Protein AF-A0A417HPE2-F1 (afdb_monomer)

Solvent-accessible surface area (backbone atoms only — not comparable to full-atom values): 5050 Å² total; per-residue (Å²): 137,88,88,81,92,78,52,76,77,40,70,47,73,52,87,92,59,32,40,43,31,36,40,70,54,91,97,40,85,42,77,49,77,48,60,54,90,93,56,89,87,72,56,68,87,60,46,54,76,81,40,79,80,54,69,73,56,54,58,47,56,54,51,54,50,53,52,51,53,52,53,54,54,57,69,70,75,113

Foldseek 3Di:
DDDDDDDAQDWDDDPPFWIWHFHDDPPDTDIDIGGDPVDDDDDPVGCVVPDPDDPVVVVVVVVVVVVVVVVVVVVVVD

Mean predicted aligned error: 5.58 Å

Structure (mmCIF, N/CA/C/O backbone):
data_AF-A0A417HPE2-F1
#
_entry.id   AF-A0A417HPE2-F1
#
loop_
_atom_site.group_PDB
_atom_site.id
_atom_site.type_symbol
_atom_site.label_atom_id
_atom_site.label_alt_id
_atom_site.label_comp_id
_atom_site.label_asym_id
_atom_site.label_entity_id
_atom_site.label_seq_id
_atom_site.pdbx_PDB_ins_code
_atom_site.Cartn_x
_atom_site.Cartn_y
_atom_site.Cartn_z
_atom_site.occupancy
_atom_site.B_iso_or_equiv
_atom_site.auth_seq_id
_atom_site.auth_comp_id
_atom_site.auth_asym_id
_atom_site.auth_atom_id
_atom_site.pdbx_PDB_model_num
ATOM 1 N N . MET A 1 1 ? -5.525 -1.195 -12.914 1.00 86.19 1 MET A N 1
ATOM 2 C CA . MET A 1 1 ? -4.530 -0.733 -11.924 1.00 86.19 1 MET A CA 1
ATOM 3 C C . MET A 1 1 ? -4.404 0.770 -12.062 1.00 86.19 1 MET A C 1
ATOM 5 O O . MET A 1 1 ? -4.225 1.228 -13.185 1.00 86.19 1 MET A O 1
ATOM 9 N N . LEU A 1 2 ? -4.532 1.502 -10.959 1.00 92.25 2 LEU A N 1
ATOM 10 C CA . LEU A 1 2 ? -4.257 2.935 -10.881 1.00 92.25 2 LEU A CA 1
ATOM 11 C C . LEU A 1 2 ? -2.857 3.115 -10.283 1.00 92.25 2 LEU A C 1
ATOM 13 O O . LEU A 1 2 ? -2.513 2.417 -9.332 1.00 92.25 2 LEU A O 1
ATOM 17 N N . THR A 1 3 ? -2.047 4.009 -10.845 1.00 91.38 3 THR A N 1
ATOM 18 C CA . THR A 1 3 ? -0.690 4.292 -10.359 1.00 91.38 3 THR A CA 1
ATOM 19 C C . THR A 1 3 ? -0.606 5.761 -9.989 1.00 91.38 3 THR A C 1
ATOM 21 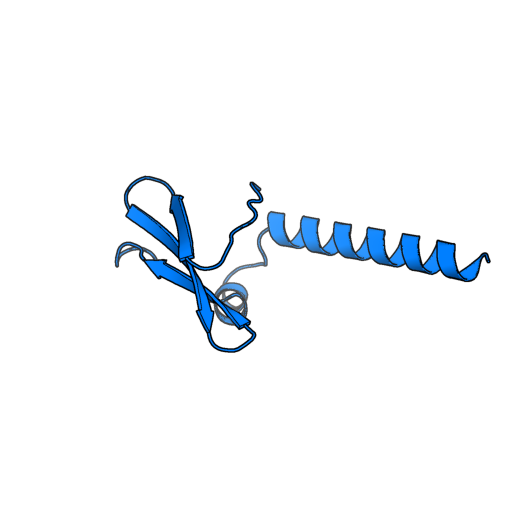O O . THR A 1 3 ? -0.916 6.618 -10.813 1.00 91.38 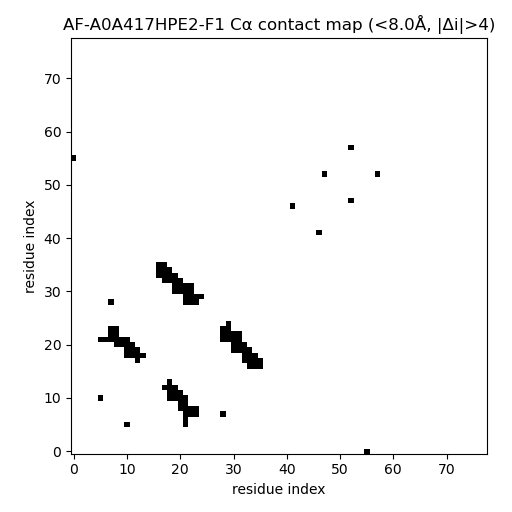3 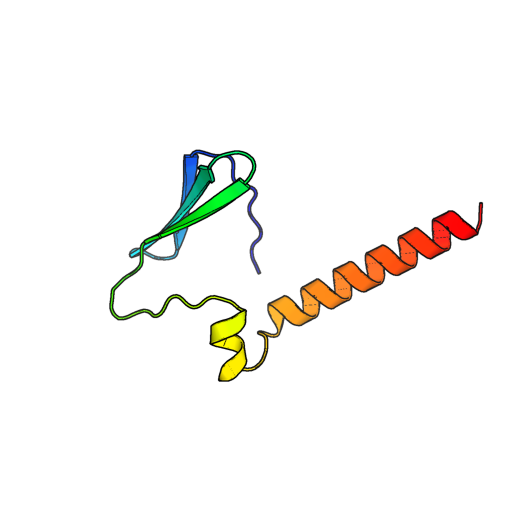THR A O 1
ATOM 24 N N . LEU A 1 4 ? -0.190 6.037 -8.756 1.00 93.12 4 LEU A N 1
ATOM 25 C CA . LEU A 1 4 ? -0.055 7.379 -8.203 1.00 93.12 4 LEU A CA 1
ATOM 26 C C . LEU A 1 4 ? 1.373 7.547 -7.683 1.00 93.12 4 LEU A C 1
ATOM 28 O O . LEU A 1 4 ? 1.925 6.626 -7.082 1.00 93.12 4 LEU A O 1
ATOM 32 N N . GLY A 1 5 ? 1.976 8.706 -7.938 1.00 92.12 5 GLY A N 1
ATOM 33 C CA . GLY A 1 5 ? 3.224 9.097 -7.287 1.00 92.12 5 GLY A CA 1
ATOM 34 C C . GLY A 1 5 ? 2.907 9.751 -5.947 1.00 92.12 5 GLY A C 1
ATOM 35 O O . GLY A 1 5 ? 2.065 10.641 -5.911 1.00 92.12 5 GLY A O 1
ATOM 36 N N . LEU A 1 6 ? 3.572 9.313 -4.878 1.00 91.56 6 LEU A N 1
ATOM 37 C CA . LEU A 1 6 ? 3.449 9.896 -3.542 1.00 91.56 6 LEU A CA 1
ATOM 38 C C . LEU A 1 6 ? 4.782 10.482 -3.089 1.00 91.56 6 LEU A C 1
ATOM 40 O O . LEU A 1 6 ? 5.839 9.880 -3.293 1.00 91.56 6 LEU A O 1
ATOM 44 N N . ARG A 1 7 ? 4.720 11.639 -2.435 1.00 90.88 7 ARG A N 1
ATOM 45 C CA . ARG A 1 7 ? 5.821 12.217 -1.661 1.00 90.88 7 ARG A CA 1
ATOM 46 C C . ARG A 1 7 ? 5.704 11.807 -0.195 1.00 90.88 7 ARG A C 1
ATOM 48 O O . ARG A 1 7 ? 4.632 11.441 0.282 1.00 90.88 7 ARG A O 1
ATOM 55 N N . SER A 1 8 ? 6.814 11.887 0.537 1.00 90.75 8 SER A N 1
ATOM 56 C CA . SER A 1 8 ? 6.802 11.648 1.984 1.00 90.75 8 SER A CA 1
ATOM 57 C C . SER A 1 8 ? 5.791 12.572 2.670 1.00 90.75 8 SER A C 1
ATOM 59 O O . SER A 1 8 ? 5.801 13.782 2.443 1.00 90.75 8 SER A O 1
ATOM 61 N N . GLY A 1 9 ? 4.918 11.994 3.494 1.00 90.81 9 GLY A N 1
ATOM 62 C CA . GLY A 1 9 ? 3.852 12.706 4.197 1.00 90.81 9 GLY A CA 1
ATOM 63 C C . GLY A 1 9 ? 2.503 12.723 3.475 1.00 90.81 9 GLY A C 1
ATOM 64 O O . GLY A 1 9 ? 1.494 12.965 4.137 1.00 90.81 9 GLY A O 1
ATOM 65 N N . GLU A 1 10 ? 2.453 12.416 2.176 1.00 96.12 10 GLU A N 1
ATOM 66 C CA . GLU A 1 10 ? 1.196 12.291 1.429 1.00 96.12 10 GLU A CA 1
ATOM 67 C C . GLU A 1 10 ? 0.487 10.963 1.739 1.00 96.12 10 GLU A C 1
ATOM 69 O O . GLU A 1 10 ? 1.111 9.961 2.111 1.00 96.12 10 GLU A O 1
ATOM 74 N N . TYR A 1 11 ? -0.839 10.956 1.589 1.00 96.62 11 TYR A N 1
ATOM 75 C CA . TYR A 1 11 ? -1.676 9.785 1.828 1.00 96.62 11 TYR A CA 1
ATOM 76 C C . TYR A 1 11 ? -2.757 9.620 0.755 1.00 96.62 11 TYR A C 1
ATOM 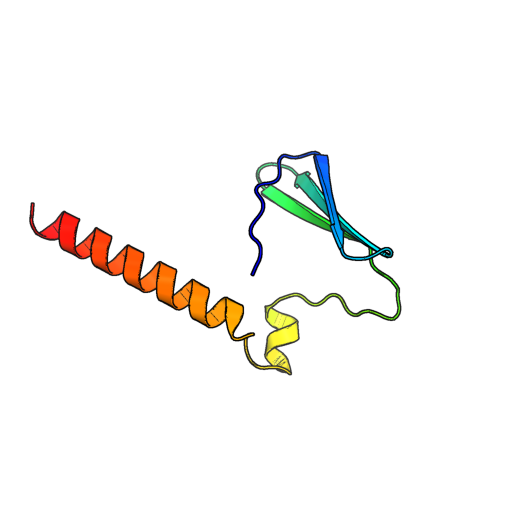78 O O . TYR A 1 11 ? -3.126 10.568 0.064 1.00 96.62 11 TYR A O 1
ATOM 86 N N . ILE A 1 12 ? -3.256 8.393 0.627 1.00 97.06 12 ILE A N 1
ATOM 87 C CA . ILE A 1 12 ? -4.351 7.986 -0.254 1.00 97.06 12 ILE A CA 1
ATOM 88 C C . ILE A 1 12 ? -5.442 7.383 0.621 1.00 97.06 12 ILE A C 1
ATOM 90 O O . ILE A 1 12 ? -5.145 6.615 1.535 1.00 97.06 12 ILE A O 1
ATOM 94 N N . VAL A 1 13 ? -6.696 7.693 0.306 1.00 96.25 13 VAL A N 1
ATOM 95 C CA . VAL A 1 13 ? -7.867 7.045 0.901 1.00 96.25 13 VAL A CA 1
ATOM 96 C C . VAL A 1 13 ? -8.524 6.160 -0.158 1.00 96.25 13 VAL A C 1
ATOM 98 O O . VAL A 1 13 ? -8.698 6.588 -1.300 1.00 96.25 13 VAL A O 1
ATOM 101 N N . ILE A 1 14 ? -8.846 4.916 0.198 1.00 96.25 14 ILE A N 1
ATOM 102 C CA . ILE A 1 14 ? -9.559 3.961 -0.658 1.00 96.25 14 ILE A CA 1
ATOM 103 C C . ILE A 1 14 ? -10.907 3.659 -0.000 1.00 96.25 14 ILE A C 1
ATOM 105 O O . ILE A 1 14 ? -10.951 3.136 1.112 1.00 96.25 14 ILE A O 1
ATOM 109 N N . GLY A 1 15 ? -12.002 3.981 -0.694 1.00 94.56 15 GLY A N 1
ATOM 110 C CA . GLY A 1 15 ? -13.335 3.951 -0.088 1.00 94.56 15 GLY A CA 1
ATOM 111 C C . GLY A 1 15 ? -13.423 4.957 1.061 1.00 94.56 15 GLY A C 1
ATOM 112 O O . GLY A 1 15 ? -12.950 6.081 0.914 1.00 94.56 15 GLY A O 1
ATOM 113 N N . ASP A 1 16 ? -13.962 4.520 2.201 1.00 91.94 16 ASP A N 1
ATOM 114 C CA . ASP A 1 16 ? -14.207 5.385 3.367 1.00 91.94 16 ASP A CA 1
ATOM 115 C C . ASP A 1 16 ? -13.364 5.010 4.600 1.00 91.94 16 ASP A C 1
ATOM 117 O O . ASP A 1 16 ? -13.426 5.679 5.629 1.00 91.94 16 ASP A O 1
ATOM 121 N N . ASN A 1 17 ? -12.603 3.914 4.533 1.00 94.69 17 ASN A N 1
ATOM 122 C CA . ASN A 1 17 ? -12.039 3.264 5.720 1.00 94.69 17 ASN A CA 1
ATOM 123 C C . ASN A 1 17 ? -10.622 2.699 5.545 1.00 94.69 17 ASN A C 1
ATOM 125 O O . ASN A 1 17 ? -10.082 2.149 6.502 1.00 94.69 17 ASN A O 1
ATOM 129 N N . ILE A 1 18 ? -10.009 2.831 4.365 1.00 97.25 18 ILE A N 1
ATOM 130 C CA . ILE A 1 18 ? -8.620 2.419 4.137 1.00 97.25 18 ILE A CA 1
ATOM 131 C C . ILE A 1 18 ? -7.783 3.658 3.851 1.00 97.25 18 ILE A C 1
ATOM 133 O O . ILE A 1 18 ? -8.044 4.380 2.889 1.00 97.25 18 ILE A O 1
ATOM 137 N N . VAL A 1 19 ? -6.742 3.875 4.6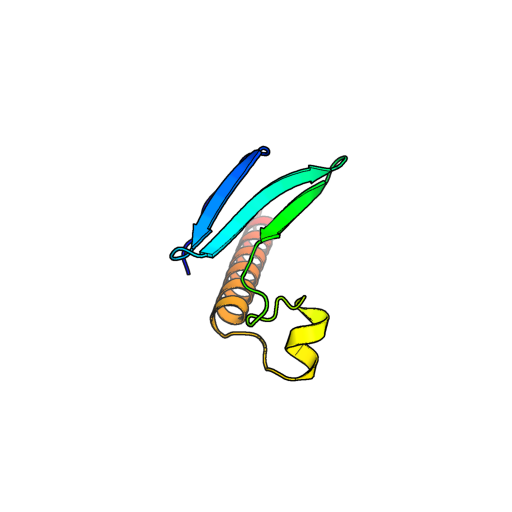49 1.00 96.81 19 VAL A N 1
ATOM 138 C CA . VAL A 1 19 ? -5.796 4.980 4.487 1.00 96.81 19 VAL A CA 1
ATOM 139 C C . VAL A 1 19 ? -4.393 4.416 4.301 1.00 96.81 19 VAL A C 1
ATOM 141 O O . VAL A 1 19 ? -3.918 3.616 5.102 1.00 96.81 19 VAL A O 1
ATOM 144 N N . ILE A 1 20 ? -3.711 4.840 3.240 1.00 96.94 20 ILE A N 1
ATOM 145 C CA . ILE A 1 20 ? -2.321 4.476 2.955 1.00 96.94 20 ILE A CA 1
ATOM 146 C C . ILE A 1 20 ? -1.486 5.749 2.976 1.00 96.94 20 ILE A C 1
ATOM 148 O O . ILE A 1 20 ? -1.729 6.651 2.181 1.00 96.94 20 ILE A O 1
ATOM 152 N N . LYS A 1 21 ? -0.480 5.821 3.844 1.00 96.12 21 LYS A N 1
ATOM 153 C CA . LYS A 1 21 ? 0.419 6.972 3.973 1.00 96.12 21 LYS A CA 1
ATOM 154 C C . LYS A 1 21 ? 1.846 6.596 3.601 1.00 96.12 21 LYS A C 1
ATOM 156 O O . LYS A 1 21 ? 2.385 5.615 4.112 1.00 96.12 21 LYS A O 1
ATOM 161 N N . ALA A 1 22 ? 2.472 7.408 2.753 1.00 95.75 22 ALA A N 1
ATOM 162 C CA . ALA A 1 22 ? 3.896 7.298 2.472 1.00 95.75 22 ALA A CA 1
ATOM 163 C C . ALA A 1 22 ? 4.693 7.934 3.617 1.00 95.75 22 ALA A C 1
ATOM 165 O O . ALA A 1 22 ? 4.548 9.123 3.918 1.00 95.75 22 ALA A O 1
ATOM 166 N N . VAL A 1 23 ? 5.541 7.138 4.261 1.00 95.25 23 VAL A N 1
ATOM 167 C CA . VAL A 1 23 ? 6.382 7.565 5.380 1.00 95.25 23 VAL A CA 1
ATOM 168 C C . VAL A 1 23 ? 7.836 7.344 5.000 1.00 95.25 23 VAL A C 1
ATOM 170 O O . VAL A 1 23 ? 8.220 6.246 4.615 1.00 95.25 23 VAL A O 1
ATOM 173 N N . GLN A 1 24 ? 8.659 8.381 5.106 1.00 92.06 24 GLN A N 1
ATOM 174 C CA . GLN A 1 24 ? 10.103 8.227 4.981 1.00 92.06 24 GLN A CA 1
ATOM 175 C C . GLN A 1 24 ? 10.672 7.784 6.331 1.00 92.06 24 GLN A C 1
ATOM 177 O O . GLN A 1 24 ? 10.516 8.494 7.324 1.00 92.06 24 GLN A O 1
ATOM 182 N N . VAL A 1 25 ? 11.341 6.634 6.354 1.00 92.75 25 VAL A N 1
ATOM 183 C CA . VAL A 1 25 ? 12.121 6.168 7.506 1.00 92.75 25 VAL A CA 1
ATOM 184 C C . VAL A 1 25 ? 13.522 5.861 6.999 1.00 92.75 25 VAL A C 1
ATOM 186 O O . VAL A 1 25 ? 13.697 5.051 6.086 1.00 92.75 25 VAL A O 1
ATOM 189 N N . ASP A 1 26 ? 14.510 6.567 7.542 1.00 89.75 26 ASP A N 1
ATOM 190 C CA . ASP A 1 26 ? 15.881 6.591 7.030 1.00 89.75 26 ASP A CA 1
ATOM 191 C C . ASP A 1 26 ? 15.911 6.913 5.521 1.00 89.75 26 ASP A C 1
ATOM 193 O O . ASP A 1 26 ? 15.339 7.906 5.061 1.00 89.75 26 ASP A O 1
ATOM 197 N N . ASN A 1 27 ? 16.529 6.039 4.724 1.00 90.50 27 ASN A N 1
ATOM 198 C CA . ASN A 1 27 ? 16.610 6.145 3.268 1.00 90.50 27 ASN A CA 1
ATOM 199 C C . ASN A 1 27 ? 15.571 5.270 2.547 1.00 90.50 27 ASN A C 1
ATOM 201 O O . ASN A 1 27 ? 15.714 5.006 1.352 1.00 90.50 27 ASN A O 1
ATOM 205 N N . GLN A 1 28 ? 14.536 4.799 3.247 1.00 88.19 28 GLN A N 1
ATOM 206 C CA . GLN A 1 28 ? 13.499 3.944 2.680 1.00 88.19 28 GLN A CA 1
ATOM 207 C C . GLN A 1 28 ? 12.122 4.604 2.753 1.00 88.19 28 GLN A C 1
ATOM 209 O O . GLN A 1 28 ? 11.730 5.190 3.762 1.00 88.19 28 GLN A O 1
ATOM 214 N N . VAL A 1 29 ? 11.364 4.462 1.667 1.00 88.94 29 VAL A N 1
ATOM 215 C CA . VAL A 1 29 ? 9.940 4.796 1.657 1.00 88.94 29 VAL A CA 1
ATOM 216 C C . VAL A 1 29 ? 9.181 3.600 2.219 1.00 88.94 29 VAL A C 1
ATOM 218 O O . VAL A 1 29 ? 9.235 2.501 1.667 1.00 88.94 29 VAL A O 1
ATOM 221 N N . GLN A 1 30 ? 8.479 3.823 3.319 1.00 92.44 30 GLN A N 1
ATOM 222 C CA . GLN A 1 30 ? 7.584 2.871 3.956 1.00 92.44 30 GLN A CA 1
ATOM 223 C C . GLN A 1 30 ? 6.126 3.261 3.696 1.00 92.44 30 GLN A C 1
ATOM 225 O O . GLN A 1 30 ? 5.803 4.421 3.434 1.00 92.44 30 GLN A O 1
ATOM 230 N N . LEU A 1 31 ? 5.237 2.274 3.773 1.00 94.44 31 LEU A N 1
ATOM 231 C CA . LEU A 1 31 ? 3.796 2.472 3.667 1.00 94.44 31 LEU A CA 1
ATOM 232 C C . LEU A 1 31 ? 3.167 2.174 5.026 1.00 94.44 31 LEU A C 1
ATOM 234 O O . LEU A 1 31 ? 3.224 1.039 5.495 1.00 94.44 31 LEU A O 1
ATOM 238 N N . ALA A 1 32 ? 2.568 3.185 5.647 1.00 95.44 32 ALA A N 1
ATOM 239 C CA . ALA A 1 32 ? 1.683 2.991 6.787 1.00 95.44 32 ALA A CA 1
ATOM 240 C C . ALA A 1 32 ? 0.266 2.748 6.258 1.00 95.44 32 ALA A C 1
ATOM 242 O O . ALA A 1 32 ? -0.237 3.549 5.471 1.00 95.44 32 ALA A O 1
ATOM 243 N N . ILE A 1 33 ? -0.352 1.637 6.655 1.00 96.94 33 ILE A N 1
ATOM 244 C CA . ILE A 1 33 ? -1.681 1.233 6.187 1.00 96.94 33 ILE A CA 1
ATOM 245 C C . ILE A 1 33 ? -2.603 1.149 7.399 1.00 96.94 33 ILE A C 1
ATOM 247 O O . ILE A 1 33 ? -2.348 0.372 8.318 1.00 96.94 33 ILE A O 1
ATOM 251 N N . GLU A 1 34 ? -3.667 1.939 7.384 1.00 96.56 34 GLU A N 1
ATOM 252 C CA . GLU A 1 34 ? -4.773 1.866 8.331 1.00 96.56 34 GLU A CA 1
ATOM 253 C C . GLU A 1 34 ? -5.986 1.293 7.601 1.00 96.56 34 GLU A C 1
ATOM 255 O O . GLU A 1 34 ? -6.367 1.781 6.538 1.00 96.56 34 GLU A O 1
ATOM 260 N N . ALA A 1 35 ? -6.552 0.217 8.140 1.00 97.31 35 ALA A N 1
ATOM 261 C CA . ALA A 1 35 ? -7.720 -0.453 7.586 1.00 97.31 35 ALA A CA 1
ATOM 262 C C . ALA A 1 35 ? -8.563 -1.069 8.719 1.00 97.31 35 ALA A C 1
ATOM 264 O O . ALA A 1 35 ? -8.059 -1.254 9.834 1.00 97.31 35 ALA A O 1
ATOM 265 N N . PRO A 1 36 ? -9.834 -1.415 8.456 1.00 96.69 36 PRO A N 1
ATOM 266 C CA . PRO A 1 36 ? -10.694 -2.102 9.414 1.00 96.69 36 PRO A CA 1
ATOM 267 C C . PRO A 1 36 ? -10.129 -3.453 9.873 1.00 96.69 36 PRO A C 1
ATOM 269 O O . PRO A 1 36 ? -9.412 -4.128 9.137 1.00 96.69 36 PRO A O 1
ATOM 272 N N . ARG A 1 37 ? -10.489 -3.884 11.090 1.00 94.81 37 ARG A N 1
ATOM 273 C CA . ARG A 1 37 ? -9.973 -5.131 11.695 1.00 94.81 37 ARG A CA 1
ATOM 274 C C . ARG A 1 37 ? -10.473 -6.410 11.024 1.00 94.81 37 ARG A C 1
ATOM 276 O O . ARG A 1 37 ? -9.840 -7.451 11.159 1.00 94.81 37 ARG A O 1
ATOM 283 N N . ASP A 1 38 ? -11.612 -6.342 10.354 1.00 95.50 38 ASP A N 1
ATOM 284 C CA . ASP A 1 38 ? -12.205 -7.417 9.560 1.00 95.50 38 ASP A CA 1
ATOM 285 C C . ASP A 1 38 ? -11.516 -7.602 8.196 1.00 95.50 38 ASP A C 1
ATOM 287 O O . ASP A 1 38 ? -11.798 -8.571 7.493 1.00 95.50 38 ASP A O 1
ATOM 291 N N . MET A 1 39 ? -10.570 -6.725 7.839 1.00 94.44 39 MET A N 1
ATOM 292 C CA . MET A 1 39 ? -9.783 -6.813 6.613 1.00 94.44 39 MET A CA 1
ATOM 293 C C . MET A 1 39 ? -8.335 -7.233 6.902 1.00 94.44 39 MET A C 1
ATOM 295 O O . MET A 1 39 ? -7.603 -6.573 7.636 1.00 94.44 39 MET A O 1
ATOM 299 N N . ALA A 1 40 ? -7.887 -8.324 6.276 1.00 94.19 40 ALA A N 1
ATOM 300 C CA . ALA A 1 40 ? -6.511 -8.793 6.405 1.00 94.19 40 ALA A CA 1
ATOM 301 C C . ALA A 1 40 ? -5.544 -7.981 5.525 1.00 94.19 40 ALA A C 1
ATOM 303 O O . ALA A 1 40 ? -5.768 -7.815 4.327 1.00 94.19 40 ALA A O 1
ATOM 304 N N . ILE A 1 41 ? -4.421 -7.546 6.105 1.00 95.75 41 ILE A N 1
ATOM 305 C CA . ILE A 1 41 ? -3.301 -6.926 5.384 1.00 95.75 41 ILE A CA 1
ATOM 306 C C . ILE A 1 41 ? -2.141 -7.922 5.379 1.00 95.75 41 ILE A C 1
ATOM 308 O O . ILE A 1 41 ? -1.561 -8.216 6.423 1.00 95.75 41 ILE A O 1
ATOM 312 N N . LEU A 1 42 ? -1.799 -8.451 4.204 1.00 96.25 42 LEU A N 1
ATOM 313 C CA . LEU A 1 42 ? -0.777 -9.488 4.048 1.00 96.25 42 LEU A CA 1
ATOM 314 C C . LEU A 1 42 ? 0.384 -8.985 3.186 1.00 96.25 42 LEU A C 1
ATOM 316 O O . LEU A 1 42 ? 0.177 -8.314 2.176 1.00 96.25 42 LEU A O 1
ATOM 320 N N . ARG A 1 43 ? 1.620 -9.338 3.563 1.00 95.50 43 ARG A N 1
ATOM 321 C CA . ARG A 1 43 ? 2.786 -9.164 2.680 1.00 95.50 43 ARG A CA 1
ATOM 322 C C . ARG A 1 43 ? 2.724 -10.195 1.554 1.00 95.50 43 ARG A C 1
ATOM 324 O O . ARG A 1 43 ? 2.227 -11.296 1.774 1.00 95.50 43 ARG A O 1
ATOM 331 N N . GLU A 1 44 ? 3.308 -9.864 0.403 1.00 95.88 44 GLU A N 1
ATOM 332 C CA . GLU A 1 44 ? 3.447 -10.751 -0.769 1.00 95.88 44 GLU A CA 1
ATOM 333 C C . GLU A 1 44 ? 3.820 -12.184 -0.368 1.00 95.88 44 GLU A C 1
ATOM 335 O O . GLU A 1 44 ? 3.043 -13.108 -0.583 1.00 95.88 44 GLU A O 1
ATOM 340 N N . ALA A 1 45 ? 4.938 -12.342 0.349 1.00 96.44 45 ALA A N 1
ATOM 341 C CA . ALA A 1 45 ? 5.459 -13.645 0.762 1.00 96.44 45 ALA A CA 1
ATOM 342 C C . ALA A 1 45 ? 4.511 -14.472 1.651 1.00 96.44 45 ALA A C 1
ATOM 344 O O . ALA A 1 45 ? 4.730 -15.669 1.802 1.00 96.44 45 ALA A O 1
ATOM 345 N N . VAL A 1 46 ? 3.502 -13.855 2.278 1.00 97.19 46 VAL A N 1
ATOM 346 C CA . VAL A 1 46 ? 2.475 -14.547 3.076 1.00 97.19 46 VAL A CA 1
ATOM 347 C C . VAL A 1 46 ? 1.241 -14.839 2.225 1.00 97.19 46 VAL A C 1
ATOM 349 O O . VAL A 1 46 ? 0.715 -15.948 2.271 1.00 97.19 46 VAL A O 1
ATOM 352 N N . TYR A 1 47 ? 0.794 -13.870 1.423 1.00 96.81 47 TYR A N 1
ATOM 353 C CA . TYR A 1 47 ? -0.357 -14.036 0.532 1.00 96.81 47 TYR A CA 1
ATOM 354 C C . TYR A 1 47 ? -0.135 -15.183 -0.465 1.00 96.81 47 TYR A C 1
ATOM 356 O O . TYR A 1 47 ? -0.994 -16.054 -0.616 1.00 96.81 47 TYR A O 1
ATOM 364 N N . GLU A 1 48 ? 1.057 -15.243 -1.062 1.00 96.69 48 GLU A N 1
ATOM 365 C CA . GLU A 1 48 ? 1.401 -16.224 -2.097 1.00 96.69 48 GLU A CA 1
ATOM 366 C C . GLU A 1 48 ? 1.546 -17.667 -1.590 1.00 96.69 48 GLU A C 1
ATOM 368 O O . GLU A 1 48 ? 1.622 -18.604 -2.380 1.00 96.69 48 GLU A O 1
ATOM 373 N N . GLN A 1 49 ? 1.531 -17.887 -0.272 1.00 97.19 49 GLN A N 1
ATOM 374 C CA . GLN A 1 49 ? 1.520 -19.244 0.291 1.00 97.19 49 GLN A CA 1
ATOM 375 C C . GLN A 1 49 ? 0.167 -19.938 0.108 1.00 97.19 49 GLN A C 1
ATOM 377 O O . GLN A 1 49 ? 0.092 -21.163 0.124 1.00 97.19 49 GLN A O 1
ATOM 382 N N . THR A 1 50 ? -0.908 -19.158 -0.024 1.00 97.19 50 THR A N 1
ATOM 383 C CA . THR A 1 50 ? -2.292 -19.662 -0.067 1.00 97.19 50 THR A CA 1
ATOM 384 C C . THR A 1 50 ? -3.040 -19.250 -1.329 1.00 97.19 50 THR A C 1
ATOM 386 O O . THR A 1 50 ? -4.054 -19.859 -1.662 1.00 97.19 50 THR A O 1
ATOM 389 N N . HIS A 1 51 ? -2.541 -18.243 -2.044 1.00 96.06 51 HIS A N 1
ATOM 390 C CA . HIS A 1 51 ? -3.169 -17.680 -3.231 1.00 96.06 51 HIS A CA 1
ATOM 391 C C . HIS A 1 51 ? -2.138 -17.523 -4.354 1.00 96.06 51 HIS A C 1
ATOM 393 O O . HIS A 1 51 ? -0.963 -17.300 -4.077 1.00 96.06 51 HIS A O 1
ATOM 399 N N . PRO A 1 52 ? -2.542 -17.603 -5.631 1.00 95.94 52 PRO A N 1
ATOM 400 C CA . PRO A 1 52 ? -1.648 -17.265 -6.730 1.00 95.94 52 PRO A CA 1
ATOM 401 C C . PRO A 1 52 ? -1.354 -15.759 -6.761 1.00 95.94 52 PRO A C 1
ATOM 403 O O . PRO A 1 52 ? -2.168 -14.940 -6.324 1.00 95.94 52 PRO A O 1
ATOM 406 N N . THR A 1 53 ? -0.219 -15.385 -7.354 1.00 94.75 53 THR A N 1
ATOM 407 C 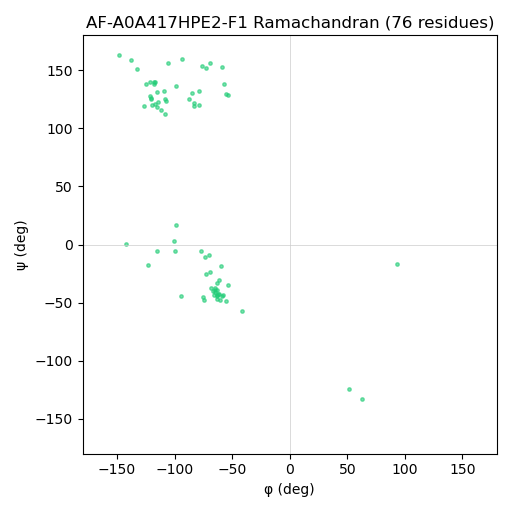CA . THR A 1 53 ? 0.109 -13.984 -7.636 1.00 94.75 53 THR A CA 1
ATOM 408 C C . THR A 1 53 ? -1.027 -13.324 -8.437 1.00 94.75 53 THR A C 1
ATOM 410 O O . THR A 1 53 ? -1.426 -13.856 -9.479 1.00 94.75 53 THR A O 1
ATOM 413 N N . PRO A 1 54 ? -1.552 -12.158 -8.013 1.00 95.81 54 PRO A N 1
ATOM 414 C CA . PRO A 1 54 ? -2.633 -11.484 -8.727 1.00 95.81 54 PRO A CA 1
ATOM 415 C C . PRO A 1 54 ? -2.268 -11.172 -10.185 1.00 95.81 54 PRO A C 1
ATOM 417 O O . PRO A 1 54 ? -1.177 -10.669 -10.466 1.00 95.81 54 PRO A O 1
ATOM 420 N N . G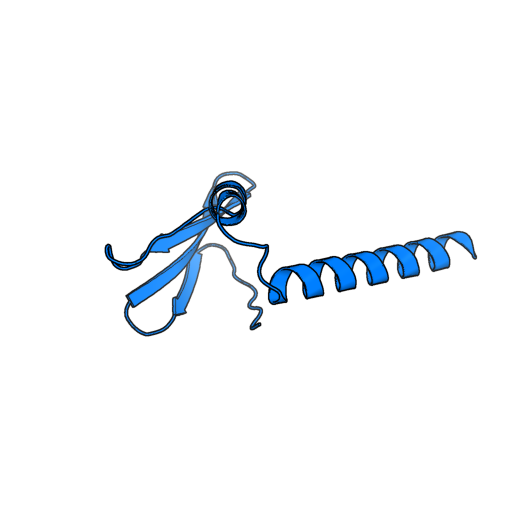LU A 1 55 ? -3.201 -11.378 -11.123 1.00 93.69 55 GLU A N 1
ATOM 421 C CA . GLU A 1 55 ? -2.943 -11.184 -12.562 1.00 93.69 55 GLU A CA 1
ATOM 422 C C . GLU A 1 55 ? -2.375 -9.798 -12.904 1.00 93.69 55 GLU A C 1
ATOM 424 O O . GLU A 1 55 ? -1.565 -9.647 -13.821 1.00 93.69 55 GLU A O 1
ATOM 429 N N . CYS A 1 56 ? -2.801 -8.759 -12.181 1.00 91.88 56 CYS A N 1
ATOM 430 C CA . CYS A 1 56 ? -2.326 -7.397 -12.403 1.00 91.88 56 CYS A CA 1
ATOM 431 C C . CYS A 1 56 ? -0.819 -7.240 -12.134 1.00 91.88 56 CYS A C 1
ATOM 433 O O . CYS A 1 56 ? -0.169 -6.468 -12.843 1.00 91.88 56 CYS A O 1
ATOM 435 N N . ILE A 1 57 ? -0.266 -7.994 -11.176 1.00 93.88 57 ILE A N 1
ATOM 436 C CA . ILE A 1 57 ? 1.163 -8.019 -10.844 1.00 93.88 57 ILE A CA 1
ATOM 437 C C . ILE A 1 57 ? 1.938 -8.802 -11.903 1.00 93.88 57 ILE A C 1
ATOM 439 O O . ILE A 1 57 ? 2.934 -8.296 -12.419 1.00 93.88 57 ILE A O 1
ATOM 443 N N . VAL A 1 58 ? 1.432 -9.969 -12.315 1.00 93.00 58 VAL A N 1
ATOM 444 C CA . VAL A 1 58 ? 2.046 -10.785 -13.380 1.00 93.00 58 VAL A CA 1
ATOM 445 C C . VAL A 1 58 ? 2.214 -9.962 -14.664 1.00 93.00 58 VAL A C 1
ATOM 447 O O . VAL A 1 58 ? 3.309 -9.857 -15.220 1.00 93.00 58 VAL A O 1
ATOM 450 N N . ARG A 1 59 ? 1.153 -9.263 -15.092 1.00 92.00 59 ARG A N 1
ATOM 451 C CA . ARG A 1 59 ? 1.179 -8.397 -16.286 1.00 92.00 59 ARG A CA 1
ATOM 452 C C . ARG A 1 59 ? 2.179 -7.239 -16.173 1.00 92.00 59 ARG A C 1
ATOM 454 O O . AR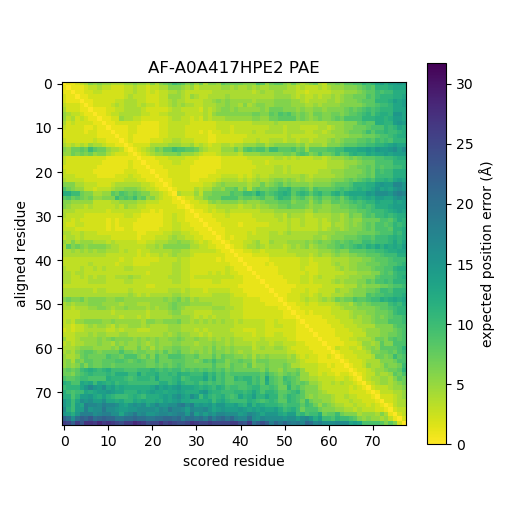G A 1 59 ? 2.685 -6.768 -17.197 1.00 92.00 59 ARG A O 1
ATOM 461 N N . LEU A 1 60 ? 2.434 -6.730 -14.965 1.00 89.88 60 LEU A N 1
ATOM 462 C CA . LEU A 1 60 ? 3.409 -5.661 -14.737 1.00 89.88 60 LEU A CA 1
ATOM 463 C C . LEU A 1 60 ? 4.841 -6.198 -14.844 1.00 89.88 60 LEU A C 1
ATOM 465 O O . LEU A 1 60 ? 5.642 -5.645 -15.598 1.00 89.88 60 LEU A O 1
ATOM 469 N N . GLN A 1 61 ? 5.125 -7.324 -14.186 1.00 89.00 61 GLN A N 1
ATOM 470 C CA . GLN A 1 61 ? 6.429 -7.990 -14.237 1.00 89.00 61 GLN A CA 1
ATOM 471 C C . GLN A 1 61 ? 6.828 -8.354 -15.675 1.00 89.00 61 GLN A C 1
ATOM 473 O O . GLN A 1 61 ? 7.959 -8.101 -16.098 1.00 89.00 61 GLN A O 1
ATOM 478 N N . GLU A 1 62 ? 5.894 -8.881 -16.474 1.00 90.81 62 GLU A N 1
ATOM 479 C CA . GLU A 1 62 ? 6.140 -9.175 -17.890 1.00 90.81 62 GLU A CA 1
ATOM 480 C C . GLU A 1 62 ? 6.481 -7.925 -18.705 1.00 90.81 62 GLU A C 1
ATOM 482 O O . GLU A 1 62 ? 7.380 -7.944 -19.553 1.00 90.81 62 GLU A O 1
ATOM 487 N N . ARG A 1 63 ? 5.761 -6.826 -18.464 1.00 88.56 63 ARG A N 1
ATOM 488 C CA . ARG A 1 63 ? 5.988 -5.553 -19.152 1.00 88.56 63 ARG A CA 1
ATOM 489 C C . ARG A 1 63 ? 7.372 -5.005 -18.837 1.00 88.56 63 ARG A C 1
ATOM 491 O O . ARG A 1 63 ? 8.078 -4.579 -19.752 1.00 88.56 63 ARG A O 1
ATOM 498 N N . ASP A 1 64 ? 7.768 -5.052 -17.574 1.00 88.38 64 ASP A N 1
ATOM 499 C CA . ASP A 1 64 ? 9.071 -4.569 -17.134 1.00 88.38 64 ASP A CA 1
ATOM 500 C C . ASP A 1 64 ? 10.201 -5.451 -17.670 1.00 88.38 64 ASP A C 1
ATOM 502 O O . ASP A 1 64 ? 11.218 -4.933 -18.140 1.00 88.38 64 ASP A O 1
ATOM 506 N N . ARG A 1 65 ? 9.994 -6.773 -17.733 1.00 88.62 65 ARG A N 1
ATOM 507 C CA . ARG A 1 65 ? 10.928 -7.706 -18.381 1.00 88.62 65 ARG A CA 1
ATOM 508 C C . ARG A 1 65 ? 11.107 -7.400 -19.870 1.00 88.62 65 ARG A C 1
ATOM 510 O O . ARG A 1 65 ? 12.246 -7.305 -20.325 1.00 88.62 65 ARG A O 1
ATOM 517 N N . LYS A 1 66 ? 10.014 -7.192 -20.618 1.00 87.50 66 LYS A N 1
ATOM 518 C CA . LYS A 1 66 ? 10.052 -6.849 -22.056 1.00 87.50 66 LYS A CA 1
ATOM 519 C C . LYS A 1 66 ? 10.733 -5.501 -22.316 1.00 87.50 66 LYS A C 1
ATOM 521 O O . LYS A 1 66 ? 11.489 -5.360 -23.276 1.00 87.50 66 LYS A O 1
ATOM 526 N N . LYS A 1 67 ? 10.500 -4.504 -21.455 1.00 84.31 67 LYS A N 1
ATOM 527 C CA . LYS A 1 67 ? 11.187 -3.203 -21.535 1.00 84.31 67 LYS A CA 1
ATOM 528 C C . LYS A 1 67 ? 12.693 -3.353 -21.327 1.00 84.31 67 LYS A C 1
ATOM 530 O O . LYS A 1 67 ? 13.467 -2.827 -22.124 1.00 84.31 67 LYS A O 1
ATOM 535 N N . ARG A 1 68 ? 13.107 -4.110 -20.305 1.00 83.12 68 ARG A N 1
ATOM 536 C CA . ARG A 1 68 ? 14.525 -4.372 -20.012 1.00 83.12 68 ARG A CA 1
ATOM 537 C C . ARG A 1 68 ? 15.218 -5.129 -21.144 1.00 83.12 68 ARG A C 1
ATOM 539 O O . ARG A 1 68 ? 16.322 -4.753 -21.524 1.00 83.12 68 ARG A O 1
ATOM 546 N N . SER A 1 69 ? 14.576 -6.151 -21.717 1.00 84.25 69 SER A N 1
ATOM 547 C CA . SER A 1 69 ? 15.156 -6.899 -22.841 1.00 84.25 69 SER A CA 1
ATOM 548 C C . SER A 1 69 ? 15.322 -6.030 -24.088 1.00 84.25 69 SER A C 1
ATOM 550 O O . SER A 1 69 ? 16.354 -6.114 -24.747 1.00 84.25 69 SER A O 1
ATOM 552 N N . LYS A 1 70 ? 14.353 -5.151 -24.383 1.00 82.50 70 LYS A N 1
ATOM 553 C CA . LYS A 1 70 ? 14.447 -4.207 -25.507 1.00 82.50 70 LYS A CA 1
ATOM 554 C C . LYS A 1 70 ? 15.566 -3.181 -25.302 1.00 82.50 70 LYS A C 1
ATOM 556 O O . L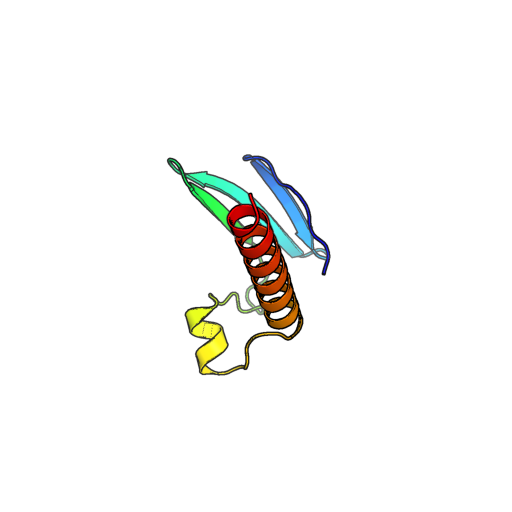YS A 1 70 ? 16.325 -2.929 -26.229 1.00 82.50 70 LYS A O 1
ATOM 561 N N . ALA A 1 71 ? 15.691 -2.630 -24.094 1.00 82.50 71 ALA A N 1
ATOM 562 C CA . ALA A 1 71 ? 16.762 -1.691 -23.758 1.00 82.50 71 ALA A CA 1
ATOM 563 C C . ALA A 1 71 ? 18.153 -2.339 -23.876 1.00 82.50 71 ALA A C 1
ATOM 565 O O . ALA A 1 71 ? 19.061 -1.747 -24.448 1.00 82.50 71 ALA A O 1
ATOM 566 N N . LYS A 1 72 ? 18.304 -3.583 -23.400 1.00 79.56 72 LYS A N 1
ATOM 567 C CA . LYS A 1 72 ? 19.564 -4.331 -23.509 1.00 79.56 72 LYS A CA 1
ATOM 568 C C . LYS A 1 72 ? 19.938 -4.649 -24.960 1.00 79.56 72 LYS A C 1
ATOM 570 O O . LYS A 1 72 ? 21.105 -4.538 -25.305 1.00 79.56 72 LYS A O 1
ATOM 575 N N . ALA A 1 73 ? 18.968 -5.025 -25.794 1.00 80.69 73 ALA A N 1
ATOM 576 C CA . ALA A 1 73 ? 19.210 -5.279 -27.213 1.00 80.69 73 ALA A CA 1
ATOM 577 C C . ALA A 1 73 ? 19.629 -4.005 -27.970 1.00 80.69 73 ALA A C 1
ATOM 579 O O . ALA A 1 73 ? 20.505 -4.073 -28.822 1.00 80.69 73 ALA A O 1
ATOM 580 N N . ALA A 1 74 ? 19.049 -2.847 -27.633 1.00 78.19 74 ALA A N 1
ATOM 581 C CA . ALA A 1 74 ? 19.429 -1.565 -28.228 1.00 78.19 74 ALA A CA 1
ATOM 582 C C . ALA A 1 74 ? 20.858 -1.139 -27.848 1.00 78.19 74 ALA A C 1
ATOM 584 O O . ALA A 1 74 ? 21.594 -0.678 -28.706 1.00 78.19 74 ALA A O 1
ATOM 585 N N . ALA A 1 75 ? 21.271 -1.359 -26.596 1.00 77.50 75 ALA A N 1
ATOM 586 C CA . ALA A 1 75 ? 22.618 -1.029 -26.121 1.00 77.50 75 ALA A CA 1
ATOM 587 C C . ALA A 1 75 ? 23.727 -1.981 -26.621 1.00 77.50 75 ALA A C 1
ATOM 589 O O . ALA A 1 75 ? 24.897 -1.715 -26.388 1.00 77.50 75 ALA A O 1
ATOM 590 N N . GLN A 1 76 ? 23.374 -3.118 -27.233 1.00 73.75 76 GLN A N 1
ATOM 591 C CA . GLN A 1 76 ? 24.329 -4.079 -27.811 1.00 73.75 76 GLN A CA 1
ATOM 592 C C . GLN A 1 76 ? 24.485 -3.932 -29.333 1.00 73.75 76 GLN A C 1
ATOM 594 O O . GLN A 1 76 ? 25.295 -4.640 -29.925 1.00 73.75 76 GLN A O 1
ATOM 599 N N . ALA A 1 77 ? 23.683 -3.072 -29.964 1.00 72.00 77 ALA A N 1
ATOM 600 C CA . ALA A 1 77 ? 23.719 -2.795 -31.400 1.00 72.00 77 ALA A CA 1
ATOM 601 C C . ALA A 1 77 ? 24.466 -1.488 -31.741 1.00 72.00 77 ALA A C 1
ATOM 603 O O . ALA A 1 77 ? 24.514 -1.109 -32.910 1.00 72.00 77 ALA A O 1
ATOM 604 N N . GLU A 1 78 ? 25.018 -0.825 -30.723 1.00 52.53 78 GLU A N 1
ATOM 605 C CA . GLU A 1 78 ? 25.919 0.332 -30.792 1.00 52.53 78 GLU A CA 1
ATOM 606 C C . GLU A 1 78 ? 27.332 -0.119 -30.398 1.00 52.53 78 GLU A C 1
ATOM 608 O O . GLU A 1 78 ? 28.291 0.299 -31.082 1.00 52.53 78 GLU A O 1
#

Nearest PDB structures (foldseek):
  7qh2-assembly1_E  TM=6.777E-01  e=4.373E+00  Acetobacterium woodii
  7uhy-assembly1_D-2  TM=4.512E-01  e=3.617E+00  Homo sapiens
  6l5d-assembly2_B  TM=5.235E-01  e=8.237E+00  Nostoc sp. PCC 7120 = FACHB-418
  3dlh-assembly2_B  TM=4.512E-01  e=4.659E+00  Thermus thermophilus HB27

Sequence (78 aa):
MLTLGLRSGEYIVIGDNIVIKAVQVDNQVQLAIEAPRDMAILREAVYEQTHPTPECIVRLQERDRKKRSKAKAAAQAE

pLDDT: mean 91.25, std 7.24, range [52.53, 97.31]

Radius of gyration: 17.18 Å; Cα contacts (8 Å, |Δi|>4): 56; chains: 1; bounding box: 40×32×43 Å

Secondary structure (DSSP, 8-state):
-------TT-EEEETTTEEEEEEEETTEEEEEEE--TTS----HHHHTTTSPPPHHHHHHHHHHHHHHHHHHHHHT--